Protein AF-A0AAJ1BQS2-F1 (afdb_monomer_lite)

Sequence (113 aa):
VGADHVPKAIISGLDAAALDLPVLFAFQGRSHGSLRKRDKVSGTLPRRMDRDWAEQRLANLCGSWRDQLLEILGAMGIRDVRRLRGEFGRSMIVRHLEDEAFEGIAGYAGGGA

pLDDT: mean 91.1, std 7.32, range [51.03, 97.94]

Structure (mmCIF, N/CA/C/O backbone):
data_AF-A0AAJ1BQS2-F1
#
_entry.id   AF-A0AAJ1BQS2-F1
#
loop_
_atom_site.group_PDB
_atom_site.id
_atom_site.type_symbol
_atom_site.label_atom_id
_atom_site.label_alt_id
_atom_site.label_comp_id
_atom_site.label_asym_id
_atom_site.label_entity_id
_atom_site.label_seq_id
_atom_site.pdbx_PDB_ins_code
_atom_site.Cartn_x
_atom_site.Cartn_y
_atom_site.Cartn_z
_atom_site.occupancy
_atom_site.B_iso_or_equiv
_atom_site.auth_seq_id
_atom_site.auth_comp_id
_atom_site.auth_asym_id
_atom_site.auth_atom_id
_atom_site.pdbx_PDB_model_num
ATOM 1 N N . VAL A 1 1 ? -3.813 4.088 -4.825 1.00 70.44 1 VAL A N 1
ATOM 2 C CA . VAL A 1 1 ? -3.062 3.079 -4.054 1.00 70.44 1 VAL A CA 1
ATOM 3 C C . VAL A 1 1 ? -1.802 3.762 -3.583 1.00 70.44 1 VAL A C 1
ATOM 5 O O . VAL A 1 1 ? -0.949 4.044 -4.418 1.00 70.44 1 VAL A O 1
ATOM 8 N N . GLY A 1 2 ? -1.786 4.153 -2.313 1.00 85.31 2 GLY A N 1
ATOM 9 C CA . GLY A 1 2 ? -0.601 4.653 -1.616 1.00 85.31 2 GLY A CA 1
ATOM 10 C C . GLY A 1 2 ? -0.013 3.568 -0.716 1.00 85.31 2 GLY A C 1
ATOM 11 O O . GLY A 1 2 ? -0.595 2.488 -0.595 1.00 85.31 2 GLY A O 1
ATOM 12 N N . ALA A 1 3 ? 1.123 3.858 -0.081 1.00 91.75 3 ALA A N 1
ATOM 13 C CA . ALA A 1 3 ? 1.780 2.933 0.844 1.00 91.75 3 ALA A CA 1
ATOM 14 C C . ALA A 1 3 ? 0.863 2.529 2.014 1.00 91.75 3 ALA A C 1
ATOM 16 O O . ALA A 1 3 ? 0.837 1.371 2.417 1.00 91.75 3 ALA A O 1
ATOM 17 N N . ASP A 1 4 ? 0.035 3.456 2.494 1.00 92.38 4 ASP A N 1
ATOM 18 C CA . ASP A 1 4 ? -0.931 3.265 3.577 1.00 92.38 4 ASP A CA 1
ATOM 19 C C . ASP A 1 4 ? -2.079 2.301 3.224 1.00 92.38 4 ASP A C 1
ATOM 21 O O . ASP A 1 4 ? -2.743 1.779 4.121 1.00 92.38 4 ASP A O 1
ATOM 25 N N . HIS A 1 5 ? -2.321 2.038 1.934 1.00 93.25 5 HIS A N 1
ATOM 26 C CA . HIS A 1 5 ? -3.316 1.054 1.504 1.00 93.25 5 HIS A CA 1
ATOM 27 C C . HIS A 1 5 ? -2.851 -0.383 1.777 1.00 93.25 5 HIS A C 1
ATOM 29 O O . HIS A 1 5 ? -3.695 -1.261 1.928 1.00 93.25 5 HIS A O 1
ATOM 35 N N . VAL A 1 6 ? -1.539 -0.640 1.848 1.00 94.56 6 VAL A N 1
ATOM 36 C CA . VAL A 1 6 ? -0.988 -1.981 2.114 1.00 94.56 6 VAL A CA 1
ATOM 37 C C . VAL A 1 6 ? -1.370 -2.492 3.509 1.00 94.56 6 VAL A C 1
ATOM 39 O O . VAL A 1 6 ? -2.001 -3.544 3.588 1.00 94.56 6 VAL A O 1
ATOM 42 N N . PRO A 1 7 ? -1.080 -1.779 4.616 1.00 94.56 7 PRO A N 1
ATOM 43 C CA . PRO A 1 7 ? -1.502 -2.227 5.941 1.00 94.56 7 PRO A CA 1
ATOM 44 C C . PRO A 1 7 ? -3.024 -2.285 6.078 1.00 94.56 7 PRO A C 1
ATOM 46 O O . PRO A 1 7 ? -3.525 -3.213 6.703 1.00 94.56 7 PRO A O 1
ATOM 49 N N . LYS A 1 8 ? -3.766 -1.359 5.447 1.00 94.31 8 LYS A N 1
ATOM 50 C CA . LYS A 1 8 ? -5.240 -1.394 5.410 1.00 94.31 8 LYS A CA 1
ATOM 51 C C . LYS A 1 8 ? -5.773 -2.653 4.712 1.00 94.31 8 LYS A C 1
ATOM 53 O O . LYS A 1 8 ? -6.715 -3.267 5.190 1.00 94.31 8 LYS A O 1
ATOM 58 N N . ALA A 1 9 ? -5.159 -3.070 3.609 1.00 94.75 9 ALA A N 1
ATOM 59 C CA . ALA A 1 9 ? -5.512 -4.311 2.926 1.00 94.75 9 ALA A CA 1
ATOM 60 C C . ALA A 1 9 ? -5.241 -5.540 3.811 1.00 94.75 9 ALA A C 1
ATOM 62 O O . ALA A 1 9 ? -6.103 -6.409 3.949 1.00 94.75 9 ALA A O 1
ATOM 63 N N . ILE A 1 10 ? -4.063 -5.590 4.440 1.00 95.38 10 ILE A N 1
ATOM 64 C CA . ILE A 1 10 ? -3.647 -6.724 5.273 1.00 95.38 10 ILE A CA 1
ATOM 65 C C . ILE A 1 10 ? -4.526 -6.841 6.521 1.00 95.38 10 ILE A C 1
ATOM 67 O O . ILE A 1 10 ? -5.022 -7.928 6.809 1.00 95.38 10 ILE A O 1
ATOM 71 N N . ILE A 1 11 ? -4.788 -5.741 7.235 1.00 95.12 11 ILE A N 1
ATOM 72 C CA . ILE A 1 11 ? -5.645 -5.764 8.434 1.00 95.12 11 ILE A CA 1
ATOM 73 C C . ILE A 1 11 ? -7.076 -6.212 8.113 1.00 95.12 11 ILE A C 1
ATOM 75 O O . ILE A 1 11 ? -7.697 -6.908 8.914 1.00 95.12 11 ILE A O 1
ATOM 79 N N . SER A 1 12 ? -7.563 -5.913 6.906 1.00 95.00 12 SER A N 1
ATOM 80 C CA . SER A 1 12 ? -8.834 -6.423 6.378 1.00 95.00 12 SER A CA 1
ATOM 81 C C . SER A 1 12 ? -8.800 -7.897 5.947 1.00 95.00 12 SER A C 1
ATOM 83 O O . SER A 1 12 ? -9.828 -8.422 5.531 1.00 95.00 12 SER A O 1
ATOM 85 N N . GLY A 1 13 ? -7.656 -8.578 6.054 1.00 95.12 13 GLY A N 1
ATOM 86 C CA . GLY A 1 13 ? -7.516 -10.020 5.833 1.00 95.12 13 GLY A CA 1
ATOM 87 C C . GLY A 1 13 ? -6.813 -10.424 4.537 1.00 95.12 13 GLY A C 1
ATOM 88 O O . GLY A 1 13 ? -6.692 -11.619 4.284 1.00 95.12 13 GLY A O 1
ATOM 89 N N . LEU A 1 14 ? -6.336 -9.478 3.720 1.00 94.94 14 LEU A N 1
ATOM 90 C CA . LEU A 1 14 ? -5.623 -9.805 2.481 1.00 94.94 14 LEU A CA 1
ATOM 91 C C . LEU A 1 14 ? -4.188 -10.279 2.757 1.00 94.94 14 LEU A C 1
ATOM 93 O O . LEU A 1 14 ? -3.473 -9.698 3.570 1.00 94.94 14 LEU A O 1
ATOM 97 N N . ASP A 1 15 ? -3.736 -11.293 2.018 1.00 91.38 15 ASP A N 1
ATOM 98 C CA . ASP A 1 15 ? -2.362 -11.812 2.114 1.00 91.38 15 ASP A CA 1
ATOM 99 C C . ASP A 1 15 ? -1.362 -11.073 1.204 1.00 91.38 15 ASP A C 1
ATOM 101 O O . ASP A 1 15 ? -0.151 -11.185 1.392 1.00 91.38 15 ASP A O 1
ATOM 105 N N . ALA A 1 16 ? -1.846 -10.321 0.208 1.00 87.69 16 ALA A N 1
ATOM 106 C CA . ALA A 1 16 ? -1.003 -9.624 -0.761 1.00 87.69 16 ALA A CA 1
ATOM 107 C C . ALA A 1 16 ? -1.652 -8.340 -1.302 1.00 87.69 16 ALA A C 1
ATOM 109 O O . ALA A 1 16 ? -2.875 -8.225 -1.388 1.00 87.69 16 ALA A O 1
ATOM 110 N N . ALA A 1 17 ? -0.809 -7.394 -1.728 1.00 89.81 17 ALA A N 1
ATOM 111 C CA . ALA A 1 17 ? -1.206 -6.183 -2.440 1.00 89.81 17 ALA A CA 1
ATOM 112 C C . ALA A 1 17 ? -0.397 -6.053 -3.739 1.00 89.81 17 ALA A C 1
ATOM 114 O O . ALA A 1 17 ? 0.833 -6.079 -3.719 1.00 89.81 17 ALA A O 1
ATOM 115 N N . ALA A 1 18 ? -1.086 -5.907 -4.871 1.00 90.50 18 ALA A N 1
ATOM 116 C CA . ALA A 1 18 ? -0.447 -5.725 -6.171 1.00 90.50 18 ALA A CA 1
ATOM 117 C C . ALA A 1 18 ? -0.088 -4.250 -6.417 1.00 90.50 18 ALA A C 1
ATOM 119 O O . ALA A 1 18 ? -0.897 -3.348 -6.174 1.00 90.50 18 ALA A O 1
ATOM 120 N N . LEU A 1 19 ? 1.119 -4.011 -6.939 1.00 90.25 19 LEU A N 1
ATOM 121 C CA . LEU A 1 19 ? 1.581 -2.689 -7.357 1.00 90.25 19 LEU A CA 1
ATOM 122 C C . LEU A 1 19 ? 1.432 -2.550 -8.870 1.00 90.25 19 LEU A C 1
ATOM 124 O O . LEU A 1 19 ? 2.079 -3.264 -9.623 1.00 90.25 19 LEU A O 1
ATOM 128 N N . ASP A 1 20 ? 0.592 -1.610 -9.292 1.00 89.25 20 ASP A N 1
ATOM 129 C CA . ASP A 1 20 ? 0.352 -1.309 -10.705 1.00 89.25 20 ASP A CA 1
ATOM 130 C C . ASP A 1 20 ? 0.790 0.131 -11.033 1.00 89.25 20 ASP A C 1
ATOM 132 O O . ASP A 1 20 ? 1.978 0.395 -11.204 1.00 89.25 20 ASP A O 1
ATOM 136 N N . LEU A 1 21 ? -0.114 1.119 -10.987 1.00 90.69 21 LEU A N 1
ATOM 137 C CA . LEU A 1 21 ? 0.233 2.530 -11.241 1.00 90.69 21 LEU A CA 1
ATOM 138 C C . LEU A 1 21 ? 1.432 3.089 -10.444 1.00 90.69 21 LEU A C 1
ATOM 140 O O . LEU A 1 21 ? 2.190 3.873 -11.017 1.00 90.69 21 LEU A O 1
ATOM 144 N N . PRO A 1 22 ? 1.660 2.733 -9.161 1.00 92.88 22 PRO A N 1
ATOM 145 C CA . PRO A 1 22 ? 2.867 3.160 -8.455 1.00 92.88 22 PRO A CA 1
ATOM 146 C C . PRO A 1 22 ? 4.165 2.751 -9.166 1.00 92.88 22 PRO A C 1
ATOM 148 O O . PRO A 1 22 ? 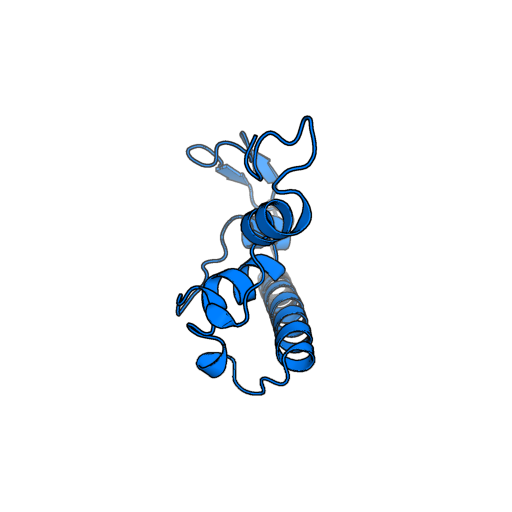5.122 3.521 -9.154 1.00 92.88 22 PRO A O 1
ATOM 151 N N . VAL A 1 23 ? 4.187 1.591 -9.831 1.00 93.75 23 VAL A N 1
ATOM 152 C CA . VAL A 1 23 ? 5.339 1.117 -10.614 1.00 93.75 23 VAL A CA 1
ATOM 153 C C . VAL A 1 23 ? 5.561 2.002 -11.8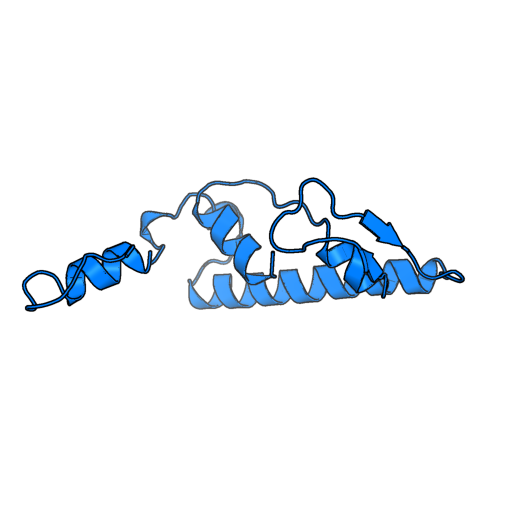39 1.00 93.75 23 VAL A C 1
ATOM 155 O O . VAL A 1 23 ? 6.684 2.445 -12.077 1.00 93.75 23 VAL A O 1
ATOM 158 N N . LEU A 1 24 ? 4.491 2.345 -12.566 1.00 93.62 24 LEU A N 1
ATOM 159 C CA . LEU A 1 24 ? 4.568 3.270 -13.702 1.00 93.62 24 LEU A CA 1
ATOM 160 C C . LEU A 1 24 ? 5.209 4.605 -13.290 1.00 93.62 24 LEU A C 1
ATOM 162 O O . LEU A 1 24 ? 6.101 5.106 -13.975 1.00 93.62 24 LEU A O 1
ATOM 166 N N . PHE A 1 25 ? 4.790 5.165 -12.153 1.00 93.25 25 PHE A N 1
ATOM 167 C CA . PHE A 1 25 ? 5.338 6.427 -11.649 1.00 93.25 25 PHE A CA 1
ATOM 168 C C . PHE A 1 25 ? 6.742 6.285 -11.051 1.00 93.25 25 PHE A C 1
ATOM 170 O O . PHE A 1 25 ? 7.545 7.215 -11.157 1.00 93.25 25 PHE A O 1
ATOM 177 N N . ALA A 1 26 ? 7.093 5.131 -10.476 1.00 95.38 26 ALA A N 1
ATOM 178 C CA . ALA A 1 26 ? 8.462 4.865 -10.042 1.00 95.38 26 ALA A CA 1
ATOM 179 C C . ALA A 1 26 ? 9.436 4.975 -11.221 1.00 95.38 26 ALA A C 1
ATOM 181 O O . ALA A 1 26 ? 10.464 5.645 -11.101 1.00 95.38 26 ALA A O 1
ATOM 182 N N . PHE A 1 27 ? 9.058 4.457 -12.387 1.00 95.38 27 PHE A N 1
ATOM 183 C CA . PHE A 1 27 ? 9.831 4.595 -13.621 1.00 95.38 27 PHE A CA 1
ATOM 184 C C . PHE A 1 27 ? 9.739 5.968 -14.285 1.00 95.38 27 PHE A C 1
ATOM 186 O O . PHE A 1 27 ? 10.202 6.116 -15.408 1.00 95.38 27 PHE A O 1
ATOM 193 N N . GLN A 1 28 ? 9.154 6.981 -13.640 1.00 93.69 28 GLN A N 1
ATOM 194 C CA . GLN A 1 28 ? 8.908 8.290 -14.260 1.00 93.69 28 GLN A CA 1
ATOM 195 C C . GLN A 1 28 ? 8.092 8.182 -15.565 1.00 93.69 28 GLN A C 1
ATOM 197 O O . GLN A 1 28 ? 8.213 9.010 -16.472 1.00 93.69 28 GLN A O 1
ATOM 202 N N . GLY A 1 29 ? 7.258 7.145 -15.667 1.00 92.94 29 GLY A N 1
ATOM 203 C CA . GLY A 1 29 ? 6.312 6.985 -16.755 1.00 92.94 29 GLY A CA 1
ATOM 204 C C . GLY A 1 29 ? 5.174 7.997 -16.671 1.00 92.94 29 GLY A C 1
ATOM 205 O O . GLY A 1 29 ? 4.922 8.627 -15.640 1.00 92.94 29 GLY A O 1
ATOM 206 N N . ARG A 1 30 ? 4.464 8.147 -17.787 1.00 92.25 30 ARG A N 1
ATOM 207 C CA . ARG A 1 30 ? 3.286 9.013 -17.889 1.00 92.25 30 ARG A CA 1
ATOM 208 C C . ARG A 1 30 ? 2.036 8.165 -18.015 1.00 92.25 30 ARG A C 1
ATOM 210 O O . ARG A 1 30 ? 1.992 7.273 -18.856 1.00 92.25 30 ARG A O 1
ATOM 217 N N . SER A 1 31 ? 1.032 8.459 -17.200 1.00 92.62 31 SER A N 1
ATOM 218 C CA . SER A 1 31 ? -0.304 7.887 -17.340 1.00 92.62 31 SER A CA 1
ATOM 219 C C . SER A 1 31 ? -1.120 8.688 -18.348 1.00 92.62 31 SER A C 1
ATOM 221 O O . SER A 1 31 ? -1.087 9.919 -18.327 1.00 92.62 31 SER A O 1
ATOM 223 N N . HIS A 1 32 ? -1.922 7.996 -19.144 1.00 90.88 32 HIS A N 1
ATOM 224 C CA . HIS A 1 32 ? -2.910 8.571 -20.046 1.00 90.88 32 HIS A CA 1
ATOM 225 C C . HIS A 1 32 ? -4.302 8.080 -19.652 1.00 90.88 32 HIS A C 1
ATOM 227 O O . HIS A 1 32 ? -4.477 6.925 -19.266 1.00 90.88 32 HIS A O 1
ATOM 233 N N . GLY A 1 33 ? -5.301 8.955 -19.749 1.00 86.81 33 GLY A N 1
ATOM 234 C CA . GLY A 1 33 ? -6.669 8.653 -19.325 1.00 86.81 33 GLY A CA 1
ATOM 235 C C . GLY A 1 33 ? -6.967 9.041 -17.873 1.00 86.81 33 GLY A C 1
ATOM 236 O O . GLY A 1 33 ? -6.191 9.723 -17.203 1.00 86.81 33 GLY A O 1
ATOM 237 N N . SER A 1 34 ? -8.148 8.651 -17.391 1.00 85.56 34 SER A N 1
ATOM 238 C CA . SER A 1 34 ? -8.655 9.078 -16.084 1.00 85.56 34 SER A CA 1
ATOM 239 C C . SER A 1 34 ? -8.115 8.216 -14.945 1.00 85.56 34 SER A C 1
ATOM 241 O O . SER A 1 34 ? -8.471 7.054 -14.819 1.00 85.56 34 SER A O 1
ATOM 243 N N . LEU A 1 35 ? -7.365 8.799 -14.009 1.00 85.38 35 LEU A N 1
ATOM 244 C CA . LEU A 1 35 ? -6.932 8.071 -12.804 1.00 85.38 35 LEU A CA 1
ATOM 245 C C . LEU A 1 35 ? -8.080 7.752 -11.823 1.00 85.38 35 LEU A C 1
ATOM 247 O O . LEU A 1 35 ? -7.894 6.947 -10.905 1.00 85.38 35 LEU A O 1
ATOM 251 N N . ARG A 1 36 ? -9.262 8.359 -12.028 1.00 82.94 36 ARG A N 1
ATOM 252 C CA . ARG A 1 36 ? -10.506 8.037 -11.307 1.00 82.94 36 ARG A CA 1
ATOM 253 C C . ARG A 1 36 ? -11.215 6.816 -11.902 1.00 82.94 36 ARG A C 1
ATOM 255 O O . ARG A 1 36 ? -11.734 6.008 -11.142 1.00 82.94 36 ARG A O 1
ATOM 262 N N . LYS A 1 37 ? -11.218 6.670 -13.233 1.00 82.69 37 LYS A N 1
ATOM 263 C CA . LYS A 1 37 ? -11.798 5.527 -13.964 1.00 82.69 37 LYS A CA 1
ATOM 264 C C . LYS A 1 37 ? -10.681 4.725 -14.633 1.00 82.69 37 LYS A C 1
ATOM 266 O O . LYS A 1 37 ? -10.221 5.058 -15.722 1.00 82.69 37 LYS A O 1
ATOM 271 N N . ARG A 1 38 ? -10.191 3.717 -13.906 1.00 75.88 38 ARG A N 1
ATOM 272 C CA . ARG A 1 38 ? -8.938 3.007 -14.216 1.00 75.88 38 ARG A CA 1
ATOM 273 C C . ARG A 1 38 ? -9.040 1.984 -15.347 1.00 75.88 38 ARG A C 1
ATOM 275 O O . ARG A 1 38 ? -8.008 1.530 -15.819 1.00 75.88 38 ARG A O 1
ATOM 282 N N . ASP A 1 39 ? -10.246 1.661 -15.799 1.00 79.81 39 ASP A N 1
ATOM 283 C CA . ASP A 1 39 ? -10.542 0.664 -16.836 1.00 79.81 39 ASP A CA 1
ATOM 284 C C . ASP A 1 39 ? -9.845 0.935 -18.178 1.00 79.81 39 ASP A C 1
ATOM 286 O O . ASP A 1 39 ? -9.623 0.008 -18.953 1.00 79.81 39 ASP A O 1
ATOM 290 N N . LYS A 1 40 ? -9.473 2.192 -18.450 1.00 79.69 40 LYS A N 1
ATOM 291 C CA . LYS A 1 40 ? -8.792 2.600 -19.692 1.00 79.69 40 LYS A CA 1
ATOM 292 C C . LYS A 1 40 ? -7.485 3.353 -19.465 1.00 79.69 40 LYS A C 1
ATOM 294 O O . LYS A 1 40 ? -7.008 4.021 -20.383 1.00 79.69 40 LYS A O 1
ATOM 299 N N . VAL A 1 41 ? -6.923 3.307 -18.256 1.00 84.31 41 VAL A N 1
ATOM 300 C CA . VAL A 1 41 ? -5.643 3.980 -18.006 1.00 84.31 41 VAL A CA 1
ATOM 301 C C . VAL A 1 41 ? -4.536 3.201 -18.699 1.00 84.31 41 VAL A C 1
ATOM 303 O O . VAL A 1 41 ? -4.331 2.022 -18.426 1.00 84.31 41 VAL A O 1
ATOM 306 N N . SER A 1 42 ? -3.812 3.876 -19.585 1.00 86.88 42 SER A N 1
ATOM 307 C CA . SER A 1 42 ? -2.596 3.352 -20.200 1.00 86.88 42 SER A CA 1
ATOM 308 C C . SER A 1 42 ? -1.383 4.143 -19.724 1.00 86.88 42 SER A C 1
ATOM 310 O O . SER A 1 42 ? -1.503 5.246 -19.188 1.00 86.88 42 SER A O 1
ATOM 312 N N . GLY A 1 43 ? -0.196 3.566 -19.878 1.00 8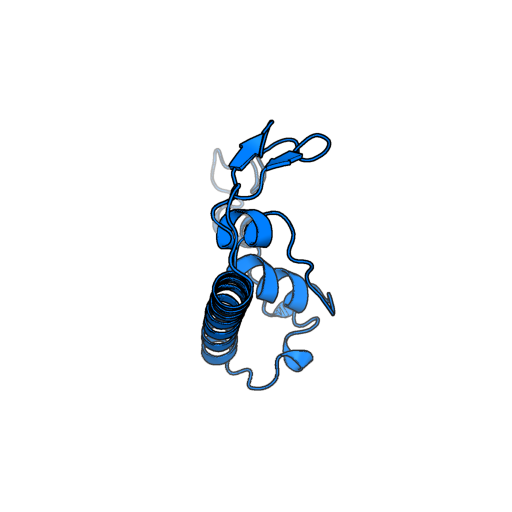9.12 43 GLY A N 1
ATOM 313 C CA . GLY A 1 43 ? 1.057 4.181 -19.463 1.00 89.12 43 GLY A CA 1
ATOM 314 C C . GLY A 1 43 ? 2.066 4.205 -20.598 1.00 89.12 43 GLY A C 1
ATOM 315 O O . GLY A 1 43 ? 2.113 3.292 -21.419 1.00 89.12 43 GLY A O 1
ATOM 316 N N . THR A 1 44 ? 2.902 5.237 -20.637 1.00 93.94 44 THR A N 1
ATOM 317 C CA . THR A 1 44 ? 4.113 5.248 -21.462 1.00 93.94 44 THR A CA 1
ATOM 318 C C . THR A 1 44 ? 5.328 5.285 -20.553 1.00 93.94 44 THR A C 1
ATOM 320 O O . THR A 1 44 ? 5.429 6.152 -19.683 1.00 93.94 44 THR A O 1
ATOM 323 N N . LEU A 1 45 ? 6.251 4.351 -20.767 1.00 93.12 45 LEU A N 1
ATOM 324 C CA . LEU A 1 45 ? 7.549 4.331 -20.099 1.00 93.12 45 LEU A CA 1
ATOM 325 C C . LEU A 1 45 ? 8.517 5.328 -20.760 1.00 93.12 45 LEU A C 1
ATOM 327 O O . LEU A 1 45 ? 8.325 5.698 -21.924 1.00 93.12 45 LEU A O 1
ATOM 331 N N . PRO A 1 46 ? 9.567 5.777 -20.053 1.00 92.44 46 PRO A N 1
ATOM 332 C CA . PRO A 1 46 ? 10.603 6.611 -20.650 1.00 92.44 46 PRO A CA 1
ATOM 333 C C . PRO A 1 46 ? 11.238 5.953 -21.881 1.00 92.44 46 PRO A C 1
ATOM 335 O O . PRO A 1 46 ? 11.470 4.748 -21.907 1.00 92.44 46 PRO A O 1
ATOM 338 N N . ARG A 1 47 ? 11.583 6.758 -22.897 1.00 88.69 47 ARG A N 1
ATOM 339 C CA . ARG A 1 47 ? 12.203 6.253 -24.143 1.00 88.69 47 ARG A CA 1
ATOM 340 C C . ARG A 1 47 ? 13.577 5.620 -23.916 1.00 88.69 47 ARG A C 1
ATOM 342 O O . ARG A 1 47 ? 13.982 4.759 -24.685 1.00 88.69 47 ARG A O 1
ATOM 349 N N . ARG A 1 48 ? 14.307 6.098 -22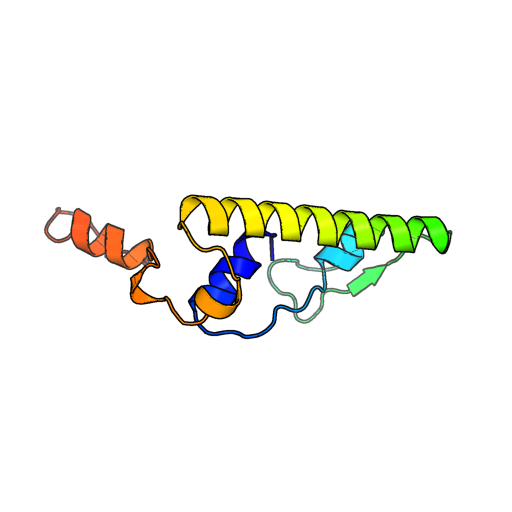.908 1.00 89.50 48 ARG A N 1
ATOM 350 C CA . ARG A 1 48 ? 15.579 5.534 -22.456 1.00 89.50 48 ARG A CA 1
ATOM 351 C C . ARG A 1 48 ? 15.391 5.149 -21.002 1.00 89.50 48 ARG A C 1
ATOM 353 O O . ARG A 1 48 ? 15.209 6.025 -20.163 1.00 89.50 48 ARG A O 1
ATOM 360 N N . MET A 1 49 ? 15.392 3.853 -20.745 1.00 92.62 49 MET A N 1
ATOM 361 C CA . MET A 1 49 ? 15.284 3.295 -19.411 1.00 92.62 49 MET A CA 1
ATOM 362 C C . MET A 1 49 ? 16.454 2.343 -19.240 1.00 92.62 49 MET A C 1
ATOM 364 O O . MET A 1 49 ? 16.500 1.289 -19.870 1.00 92.62 49 MET A O 1
ATOM 368 N N . ASP A 1 50 ? 17.424 2.777 -18.448 1.00 95.00 50 ASP A N 1
ATOM 369 C CA . ASP A 1 50 ? 18.520 1.919 -18.034 1.00 95.00 50 ASP A CA 1
ATOM 370 C C . ASP A 1 50 ? 18.008 0.881 -17.024 1.00 95.00 50 ASP A C 1
ATOM 372 O O . ASP A 1 50 ? 17.137 1.186 -16.200 1.00 95.00 50 ASP A O 1
ATOM 376 N N . ARG A 1 51 ? 18.512 -0.352 -17.124 1.00 95.81 51 ARG A N 1
ATOM 377 C CA . ARG A 1 51 ? 18.032 -1.469 -16.306 1.00 95.81 51 ARG A CA 1
ATOM 378 C C . ARG A 1 51 ? 18.377 -1.265 -14.835 1.00 95.81 51 ARG A C 1
ATOM 380 O O . ARG A 1 51 ? 17.481 -1.382 -14.003 1.00 95.81 51 ARG A O 1
ATOM 387 N N . ASP A 1 52 ? 19.623 -0.926 -14.531 1.00 97.38 52 ASP A N 1
ATOM 388 C CA . ASP A 1 52 ? 20.101 -0.790 -13.152 1.00 97.38 52 ASP A CA 1
ATOM 389 C C . ASP A 1 52 ? 19.392 0.380 -12.463 1.00 97.38 52 ASP A C 1
ATOM 391 O O . ASP A 1 52 ? 18.929 0.278 -11.323 1.00 97.38 52 ASP A O 1
ATOM 395 N N . TRP A 1 53 ? 19.192 1.476 -13.198 1.00 96.50 53 TRP A N 1
ATOM 396 C CA . TRP A 1 53 ? 18.364 2.586 -12.739 1.00 96.50 53 TRP A CA 1
ATOM 397 C C . TRP A 1 53 ? 16.918 2.161 -12.441 1.00 96.50 53 TRP A C 1
ATOM 399 O O . TRP A 1 53 ? 16.372 2.522 -11.394 1.00 96.50 53 TRP A O 1
ATOM 409 N N . ALA A 1 54 ? 16.281 1.402 -13.337 1.00 96.44 54 ALA A N 1
ATOM 410 C CA . ALA A 1 54 ? 14.900 0.954 -13.164 1.00 96.44 54 ALA A CA 1
ATOM 411 C C . ALA A 1 54 ? 14.763 0.013 -11.956 1.00 96.44 54 ALA A C 1
ATOM 413 O O . ALA A 1 54 ? 13.870 0.198 -11.122 1.00 96.44 54 ALA A O 1
ATOM 414 N N . GLU A 1 55 ? 15.677 -0.945 -11.815 1.00 97.69 55 GLU A N 1
ATOM 415 C CA . GLU A 1 55 ? 15.740 -1.843 -10.660 1.00 97.69 55 GLU A CA 1
ATOM 416 C C . GLU A 1 55 ? 15.884 -1.052 -9.356 1.00 97.69 55 GLU A C 1
ATOM 418 O O . GLU A 1 55 ? 15.112 -1.268 -8.417 1.00 97.69 55 GLU A O 1
ATOM 423 N N . GLN A 1 56 ? 16.766 -0.048 -9.322 1.00 97.94 56 GLN A N 1
ATOM 424 C CA . GLN A 1 56 ? 16.920 0.811 -8.150 1.00 97.94 56 GLN A CA 1
ATOM 425 C C . GLN A 1 56 ? 15.651 1.625 -7.843 1.00 97.94 56 GLN A C 1
ATOM 427 O O . GLN A 1 56 ? 15.296 1.810 -6.676 1.00 97.94 56 GLN A O 1
ATOM 432 N N . ARG A 1 57 ? 14.924 2.108 -8.860 1.00 97.38 57 ARG A N 1
ATOM 433 C CA . ARG A 1 57 ? 13.654 2.833 -8.665 1.00 97.38 57 ARG A CA 1
ATOM 434 C C . ARG A 1 57 ? 12.570 1.944 -8.064 1.00 97.38 57 ARG A C 1
ATOM 436 O O . ARG A 1 57 ? 11.861 2.401 -7.164 1.00 97.38 57 ARG A O 1
ATOM 443 N N . LEU A 1 58 ? 12.467 0.695 -8.514 1.00 96.75 58 LEU A N 1
ATOM 444 C CA . LEU A 1 58 ? 11.570 -0.296 -7.917 1.00 96.75 58 LEU A CA 1
ATOM 445 C C . LEU A 1 58 ? 11.975 -0.641 -6.485 1.00 96.75 58 LEU A C 1
ATOM 447 O O . LEU A 1 58 ? 11.122 -0.635 -5.598 1.00 96.75 58 LEU A O 1
ATOM 451 N N . ALA A 1 59 ? 13.264 -0.888 -6.244 1.00 97.88 59 ALA A N 1
ATOM 452 C CA . ALA A 1 59 ? 13.778 -1.176 -4.909 1.00 97.88 59 ALA A CA 1
ATOM 453 C C . ALA A 1 59 ? 13.468 -0.030 -3.934 1.00 97.88 59 ALA A C 1
ATOM 455 O O . ALA A 1 59 ? 12.994 -0.278 -2.827 1.00 97.88 59 ALA A O 1
ATOM 456 N N . ASN A 1 60 ? 13.641 1.222 -4.368 1.00 97.50 60 ASN A N 1
ATOM 457 C CA . ASN A 1 60 ? 13.327 2.401 -3.560 1.00 97.50 60 ASN A CA 1
ATOM 458 C C . ASN A 1 60 ? 11.822 2.539 -3.285 1.00 97.50 60 ASN A C 1
ATOM 460 O O . ASN A 1 60 ? 11.442 2.866 -2.162 1.00 97.50 60 ASN A O 1
ATOM 464 N N . LEU A 1 61 ? 10.962 2.276 -4.279 1.00 96.88 61 LEU A N 1
ATOM 465 C CA . LEU A 1 61 ? 9.507 2.278 -4.087 1.00 96.88 61 LEU A CA 1
ATOM 466 C C . LEU A 1 61 ? 9.098 1.238 -3.034 1.00 96.88 61 LEU A C 1
ATOM 468 O O . LEU A 1 61 ? 8.431 1.577 -2.057 1.00 96.88 61 LEU A O 1
ATOM 472 N N . CYS A 1 62 ? 9.523 -0.014 -3.217 1.00 96.25 62 CYS A N 1
ATOM 473 C CA . CYS A 1 62 ? 9.210 -1.107 -2.299 1.00 96.25 62 CYS A CA 1
ATOM 474 C C . CYS A 1 62 ? 9.807 -0.872 -0.906 1.00 96.25 62 CYS A C 1
ATOM 476 O O . CYS A 1 62 ? 9.147 -1.154 0.091 1.00 96.25 62 CYS A O 1
ATOM 478 N N . GLY A 1 63 ? 11.026 -0.328 -0.829 1.00 97.12 63 GLY A N 1
ATOM 479 C CA . GLY A 1 63 ? 11.684 0.045 0.421 1.00 97.12 63 GLY A CA 1
ATOM 480 C C . GLY A 1 63 ? 10.886 1.089 1.196 1.00 97.12 63 GLY A C 1
ATOM 481 O O . GLY A 1 63 ? 10.528 0.844 2.340 1.00 97.12 63 GLY A O 1
ATOM 482 N N . SER A 1 64 ? 10.499 2.188 0.544 1.00 96.44 64 SER A N 1
ATOM 483 C CA . SER A 1 64 ? 9.677 3.234 1.166 1.00 96.44 64 SER A CA 1
ATOM 484 C C . SER A 1 64 ? 8.327 2.703 1.663 1.00 96.44 64 SER A C 1
ATOM 486 O O . SER A 1 64 ? 7.883 3.062 2.751 1.00 96.44 64 SER A O 1
ATOM 488 N N . TRP A 1 65 ? 7.678 1.817 0.903 1.00 96.00 65 TRP A N 1
ATOM 489 C CA . TRP A 1 65 ? 6.399 1.229 1.314 1.00 96.00 65 TRP A CA 1
ATOM 490 C C . TRP A 1 65 ? 6.557 0.244 2.473 1.00 96.00 65 TRP A C 1
ATOM 492 O O . TRP A 1 65 ? 5.714 0.212 3.370 1.00 96.00 65 TRP A O 1
ATOM 502 N N . ARG A 1 66 ? 7.641 -0.540 2.480 1.00 95.88 66 ARG A N 1
ATOM 503 C CA . ARG A 1 66 ? 8.002 -1.405 3.606 1.00 95.88 66 ARG A CA 1
ATOM 504 C C . ARG A 1 66 ? 8.255 -0.577 4.861 1.00 95.88 66 ARG A C 1
ATOM 506 O O . ARG A 1 66 ? 7.759 -0.950 5.915 1.00 95.88 66 ARG A O 1
ATOM 513 N N . ASP A 1 67 ? 8.986 0.524 4.760 1.00 97.31 67 ASP A N 1
ATOM 514 C CA . ASP A 1 67 ? 9.303 1.363 5.916 1.00 97.31 67 ASP A CA 1
ATOM 515 C C . ASP A 1 67 ? 8.022 1.994 6.492 1.00 97.31 67 ASP A C 1
ATOM 517 O O . ASP A 1 67 ? 7.779 1.885 7.692 1.00 97.31 67 ASP A O 1
ATOM 521 N N . GLN A 1 68 ? 7.110 2.479 5.638 1.00 96.38 68 GLN A N 1
ATOM 522 C CA . GLN A 1 68 ? 5.788 2.949 6.074 1.00 96.38 68 GLN A CA 1
ATOM 523 C C . GLN A 1 68 ? 4.957 1.852 6.762 1.00 96.38 68 GLN A C 1
ATOM 525 O O . GLN A 1 68 ? 4.245 2.115 7.734 1.00 96.38 68 GLN A O 1
ATOM 530 N N . LEU A 1 69 ? 5.025 0.616 6.259 1.00 95.56 69 LEU A N 1
ATOM 531 C CA . LEU A 1 69 ? 4.384 -0.531 6.895 1.00 95.56 69 LEU A CA 1
ATOM 532 C C . LEU A 1 69 ? 5.010 -0.815 8.267 1.00 95.56 69 LEU A C 1
ATOM 534 O O . LEU A 1 69 ? 4.273 -1.047 9.221 1.00 95.56 69 LEU A O 1
ATOM 538 N N . LEU A 1 70 ? 6.339 -0.772 8.389 1.00 96.56 70 LEU A N 1
ATOM 539 C CA . LEU A 1 70 ? 7.045 -0.983 9.656 1.00 96.56 70 LEU A CA 1
ATOM 540 C C . LEU A 1 70 ? 6.709 0.091 10.694 1.00 96.56 70 LEU A C 1
ATOM 542 O O . LEU A 1 70 ? 6.527 -0.253 11.859 1.00 96.56 70 LEU A O 1
ATOM 546 N N . GLU A 1 71 ? 6.565 1.353 10.289 1.00 96.88 71 GLU A N 1
ATOM 547 C CA . GLU A 1 71 ? 6.103 2.431 11.174 1.00 96.88 71 GLU A CA 1
ATOM 548 C C . GLU A 1 71 ? 4.718 2.129 11.753 1.00 96.88 71 GLU A C 1
ATOM 550 O O . GLU A 1 71 ? 4.511 2.207 12.964 1.00 96.88 71 GLU A O 1
ATOM 555 N N . ILE A 1 72 ? 3.777 1.719 10.897 1.00 95.00 72 ILE A N 1
ATOM 556 C CA . ILE A 1 72 ? 2.408 1.389 11.309 1.00 95.00 72 ILE A CA 1
ATOM 557 C C . ILE A 1 72 ? 2.396 0.151 12.211 1.00 95.00 72 ILE A C 1
ATOM 559 O O . ILE A 1 72 ? 1.755 0.158 13.261 1.00 95.00 72 ILE A O 1
ATOM 563 N N . LEU A 1 73 ? 3.139 -0.898 11.847 1.00 96.00 73 LEU A N 1
ATOM 564 C CA . LEU A 1 73 ? 3.281 -2.096 12.674 1.00 96.00 73 LEU A CA 1
ATOM 565 C C . LEU A 1 73 ? 3.880 -1.756 14.047 1.00 96.00 73 LEU A C 1
ATOM 567 O O . LEU A 1 73 ? 3.356 -2.205 15.067 1.00 96.00 73 LEU A O 1
ATOM 571 N N . GLY A 1 74 ? 4.914 -0.912 14.082 1.00 96.38 74 GLY A N 1
ATOM 572 C CA . GLY A 1 74 ? 5.538 -0.419 15.308 1.00 96.38 74 GLY A CA 1
ATOM 573 C C . GLY A 1 74 ? 4.560 0.352 16.193 1.00 96.38 74 GLY A C 1
ATOM 574 O O . GLY A 1 74 ? 4.442 0.039 17.378 1.00 96.38 74 GLY A O 1
ATOM 575 N N . ALA A 1 75 ? 3.793 1.281 15.617 1.00 94.94 75 ALA A N 1
ATOM 576 C CA . ALA A 1 75 ? 2.756 2.033 16.329 1.00 94.94 75 ALA A CA 1
ATOM 577 C C . ALA A 1 75 ? 1.643 1.127 16.889 1.00 94.94 75 ALA A C 1
ATOM 579 O O . ALA A 1 75 ? 1.091 1.394 17.954 1.00 94.94 75 ALA A O 1
ATOM 580 N N . MET A 1 76 ? 1.346 0.017 16.210 1.00 94.75 76 MET A N 1
ATOM 581 C CA . MET A 1 76 ? 0.398 -0.997 16.679 1.00 94.75 76 MET A CA 1
ATOM 582 C C . MET A 1 76 ? 1.010 -2.012 17.663 1.00 94.75 76 MET A C 1
ATOM 584 O O . MET A 1 76 ? 0.296 -2.894 18.151 1.00 94.75 76 MET A O 1
ATOM 588 N N . GLY A 1 77 ? 2.313 -1.954 17.947 1.00 95.75 77 GLY A N 1
ATOM 589 C CA . GLY A 1 77 ? 3.001 -2.956 18.770 1.00 95.75 77 GLY A CA 1
ATOM 590 C C . GLY A 1 77 ? 3.079 -4.346 18.120 1.00 95.75 77 GLY A C 1
ATOM 591 O O . GLY A 1 77 ? 3.206 -5.359 18.812 1.00 95.75 77 GLY A O 1
ATOM 592 N N . ILE A 1 78 ? 2.981 -4.420 16.792 1.00 95.38 78 ILE A N 1
ATOM 593 C CA . ILE A 1 78 ? 3.059 -5.656 16.011 1.00 95.38 78 ILE A CA 1
ATOM 594 C C . ILE A 1 78 ? 4.473 -5.794 15.437 1.00 95.38 78 ILE A C 1
ATOM 596 O O . ILE A 1 78 ? 5.002 -4.881 14.818 1.00 95.38 78 ILE A O 1
ATOM 600 N N . ARG A 1 79 ? 5.091 -6.965 15.622 1.00 95.06 79 ARG A N 1
ATOM 601 C CA . ARG A 1 79 ? 6.459 -7.254 15.139 1.00 95.06 79 ARG A CA 1
ATOM 602 C C . ARG A 1 79 ? 6.516 -8.170 13.914 1.00 95.06 79 ARG A C 1
ATOM 604 O O . ARG A 1 79 ? 7.574 -8.314 13.318 1.00 95.06 79 ARG A O 1
ATOM 611 N N . ASP A 1 80 ? 5.397 -8.796 13.551 1.00 94.62 80 ASP A N 1
ATOM 612 C CA . ASP A 1 80 ? 5.276 -9.657 12.370 1.00 94.62 80 ASP A CA 1
ATOM 613 C C . ASP A 1 80 ? 4.025 -9.253 11.589 1.00 94.62 80 ASP A C 1
ATOM 615 O O . ASP A 1 80 ? 2.921 -9.268 12.134 1.00 94.62 80 ASP A O 1
ATOM 619 N N . VAL A 1 81 ? 4.196 -8.922 10.308 1.00 94.00 81 VAL A N 1
ATOM 620 C CA . VAL A 1 81 ? 3.107 -8.533 9.402 1.00 94.00 81 VAL A CA 1
ATOM 621 C C . VAL A 1 81 ? 2.000 -9.589 9.315 1.00 94.00 81 VAL A C 1
ATOM 623 O O . VAL A 1 81 ? 0.833 -9.240 9.168 1.00 94.00 81 VAL A O 1
ATOM 626 N N . ARG A 1 82 ? 2.313 -10.879 9.489 1.00 94.25 82 ARG A N 1
ATOM 627 C CA . ARG A 1 82 ? 1.306 -11.955 9.492 1.00 94.25 82 ARG A CA 1
ATOM 628 C C . ARG A 1 82 ? 0.325 -11.826 10.650 1.00 94.25 82 ARG A C 1
ATOM 630 O O . ARG A 1 82 ? -0.812 -12.261 10.522 1.00 94.25 82 ARG A O 1
ATOM 637 N N . ARG A 1 83 ? 0.753 -11.216 11.762 1.00 94.44 83 ARG A N 1
ATOM 638 C CA . ARG A 1 83 ? -0.114 -10.932 12.912 1.00 94.44 83 ARG A CA 1
ATOM 639 C C . ARG A 1 83 ? -1.026 -9.741 12.677 1.00 94.44 83 ARG A C 1
ATOM 641 O O . ARG A 1 83 ? -1.949 -9.593 13.449 1.00 94.44 83 ARG A O 1
ATOM 648 N N . LEU A 1 84 ? -0.773 -8.900 11.672 1.00 95.00 84 LEU A N 1
ATOM 649 C CA . LEU A 1 84 ? -1.705 -7.843 11.275 1.00 95.00 84 LEU A CA 1
ATOM 650 C C . LEU A 1 84 ? -2.903 -8.425 10.514 1.00 95.00 84 LEU A C 1
ATOM 652 O O . LEU A 1 84 ? -3.989 -7.853 10.553 1.00 95.00 84 LEU A O 1
ATOM 656 N N . ARG A 1 85 ? -2.712 -9.549 9.810 1.00 95.19 85 ARG A N 1
ATOM 657 C CA . ARG A 1 85 ? -3.730 -10.127 8.934 1.00 95.19 85 ARG A CA 1
ATOM 658 C C . ARG A 1 85 ? -4.989 -10.496 9.711 1.00 95.19 85 ARG A C 1
ATOM 660 O O . ARG A 1 85 ? -4.964 -11.411 10.528 1.00 95.19 85 ARG A O 1
ATOM 667 N N . GLY A 1 86 ? -6.095 -9.836 9.384 1.00 91.31 86 GLY A N 1
ATOM 668 C CA . GLY A 1 86 ? -7.388 -10.102 10.011 1.00 91.31 86 GLY A CA 1
ATOM 669 C C . GLY A 1 86 ? -7.560 -9.490 11.404 1.00 91.31 86 GLY A C 1
ATOM 670 O O . GLY A 1 86 ? -8.586 -9.738 12.031 1.00 91.31 86 GLY A O 1
ATOM 671 N N . GLU A 1 87 ? -6.641 -8.635 11.872 1.00 94.19 87 GLU A N 1
ATOM 672 C CA . GLU A 1 87 ? -6.809 -7.828 13.097 1.00 94.19 87 GLU A CA 1
ATOM 673 C C . GLU A 1 87 ? -7.825 -6.684 12.895 1.00 94.19 87 GLU A C 1
ATOM 675 O O . GLU A 1 87 ? -7.645 -5.566 13.379 1.00 94.19 87 GLU A O 1
ATOM 680 N N . PHE A 1 88 ? -8.914 -6.938 12.164 1.00 92.12 88 PHE A N 1
ATOM 681 C CA . PHE A 1 88 ? -9.911 -5.938 11.790 1.00 92.12 88 PHE A CA 1
ATOM 682 C C . PHE A 1 88 ? -10.553 -5.269 13.013 1.00 92.12 88 PHE A C 1
ATOM 684 O O . PHE A 1 88 ? -10.876 -4.086 12.958 1.00 92.12 88 PHE A O 1
ATOM 691 N N . GLY A 1 89 ? -10.655 -5.976 14.146 1.00 90.94 89 GLY A N 1
ATOM 692 C CA . GLY A 1 89 ? -11.136 -5.415 15.416 1.00 90.94 89 GLY A CA 1
ATOM 693 C C . GLY A 1 89 ? -10.250 -4.308 16.002 1.00 90.94 89 GLY A C 1
ATOM 694 O O . GLY A 1 89 ? -10.691 -3.573 16.876 1.00 90.94 89 GLY A O 1
ATOM 695 N N . ARG A 1 90 ? -9.012 -4.161 15.516 1.00 90.19 90 ARG A N 1
ATOM 696 C CA . ARG A 1 90 ? -8.104 -3.055 15.861 1.00 90.19 90 ARG A CA 1
ATOM 697 C C . ARG A 1 90 ? -8.091 -1.956 14.798 1.00 90.19 90 ARG A C 1
ATOM 699 O O . ARG A 1 90 ? -7.330 -0.999 14.920 1.00 90.19 90 ARG A O 1
ATOM 706 N N . SER A 1 91 ? -8.877 -2.113 13.733 1.00 92.00 91 SER A N 1
ATOM 707 C CA . SER A 1 91 ? -9.029 -1.099 12.697 1.00 92.00 91 SER A CA 1
ATOM 708 C C . SER A 1 91 ? -10.047 -0.046 13.124 1.00 92.00 91 SER A C 1
ATOM 710 O O . SER A 1 91 ? -11.028 -0.333 13.805 1.00 92.00 91 SER A O 1
ATOM 712 N N . MET A 1 92 ? -9.801 1.188 12.703 1.00 90.94 92 MET A N 1
ATOM 713 C CA . MET A 1 92 ? -10.681 2.323 12.934 1.00 90.94 92 MET A CA 1
ATOM 714 C C . MET A 1 92 ? -11.300 2.726 11.597 1.00 90.94 92 MET A C 1
ATOM 716 O O . MET A 1 92 ? -10.605 3.225 10.710 1.00 90.94 92 MET A O 1
ATOM 720 N N . ILE A 1 93 ? -12.597 2.469 11.434 1.00 91.38 93 ILE A N 1
ATOM 721 C CA . ILE A 1 93 ? -13.344 2.833 10.227 1.00 91.38 93 ILE A CA 1
ATOM 722 C C . ILE A 1 93 ? -13.993 4.188 10.467 1.00 91.38 93 ILE A C 1
ATOM 724 O O . ILE A 1 93 ? -14.848 4.307 11.336 1.00 91.38 93 ILE A O 1
ATOM 728 N N . VAL A 1 94 ? -13.598 5.190 9.677 1.00 91.25 94 VAL A N 1
ATOM 729 C CA . VAL A 1 94 ? -14.043 6.586 9.843 1.00 91.25 94 VAL A CA 1
ATOM 730 C C . VAL A 1 94 ? -15.558 6.686 9.963 1.00 91.25 94 VAL A C 1
ATOM 732 O O . VAL A 1 94 ? -16.035 7.249 10.933 1.00 91.25 94 VAL A O 1
ATOM 735 N N . ARG A 1 95 ? -16.305 6.030 9.069 1.00 89.69 95 ARG A N 1
ATOM 736 C CA . ARG A 1 95 ? -17.770 6.008 9.123 1.00 89.69 95 ARG A CA 1
ATOM 737 C C . ARG A 1 95 ? -18.324 5.536 10.471 1.00 89.69 95 ARG A C 1
ATOM 739 O O . ARG A 1 95 ? -19.240 6.150 10.991 1.00 89.69 95 ARG A O 1
ATOM 746 N N . HIS A 1 96 ? -17.773 4.459 11.038 1.00 91.50 96 HIS A N 1
ATOM 747 C CA . HIS A 1 96 ? -18.236 3.952 12.334 1.00 91.50 96 HIS A CA 1
ATOM 748 C 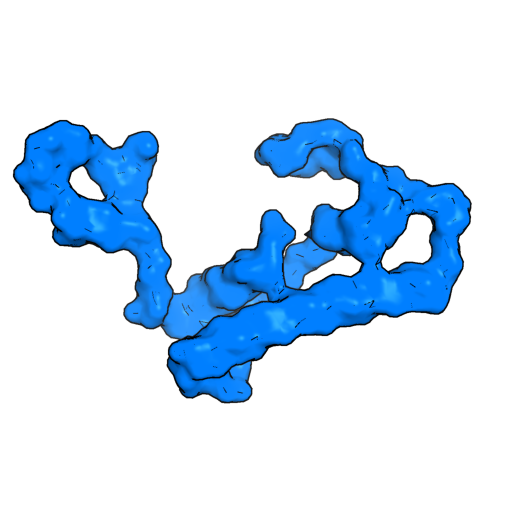C . HIS A 1 96 ? -17.935 4.945 13.458 1.00 91.50 96 HIS A C 1
ATOM 750 O O . HIS A 1 96 ? -18.758 5.116 14.344 1.00 91.50 96 HIS A O 1
ATOM 756 N N . LEU A 1 97 ? -16.778 5.609 13.402 1.00 92.44 97 LEU A N 1
ATOM 757 C CA . LEU A 1 97 ? -16.400 6.624 14.384 1.00 92.44 97 LEU A CA 1
ATOM 758 C C . LEU A 1 97 ? -17.265 7.878 14.276 1.00 92.44 97 LEU A C 1
ATOM 760 O O . LEU A 1 97 ? -17.604 8.469 15.292 1.00 92.44 97 LEU A O 1
ATOM 764 N N . GLU A 1 98 ? -17.599 8.299 13.057 1.00 92.69 98 GLU A N 1
ATOM 765 C CA . GLU A 1 98 ? -18.496 9.429 12.826 1.00 92.69 98 GLU A CA 1
ATOM 766 C C . GLU A 1 98 ? -19.906 9.105 13.320 1.00 92.69 98 GLU A C 1
ATOM 768 O O . GLU A 1 98 ? -20.501 9.918 14.022 1.00 92.69 98 GLU A O 1
ATOM 773 N N . ASP A 1 99 ? -20.412 7.904 13.021 1.00 91.50 99 ASP A N 1
ATOM 774 C CA . ASP A 1 99 ? -21.712 7.453 13.514 1.00 91.50 99 ASP A CA 1
ATOM 775 C C . ASP A 1 99 ? -21.712 7.398 15.054 1.00 91.50 99 ASP A C 1
ATOM 777 O O . ASP A 1 99 ? -22.573 8.007 15.676 1.00 91.50 99 ASP A O 1
ATOM 781 N N . GLU A 1 100 ? -20.699 6.797 15.687 1.00 91.06 100 GLU A N 1
ATOM 782 C CA . GLU A 1 100 ? -20.574 6.742 17.154 1.00 91.06 100 GLU A CA 1
ATOM 783 C C . GLU A 1 100 ? -20.450 8.132 17.807 1.00 91.06 100 GLU A C 1
ATOM 785 O O . GLU A 1 100 ? -20.992 8.365 18.887 1.00 91.06 100 GLU A O 1
ATOM 790 N N . ALA A 1 101 ? -19.742 9.070 17.172 1.00 91.94 101 ALA A N 1
ATOM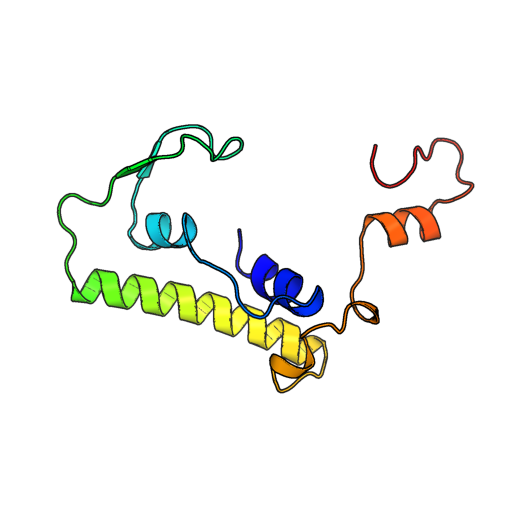 791 C CA . ALA A 1 101 ? -19.493 10.396 17.736 1.00 91.94 101 ALA A CA 1
ATOM 792 C C . ALA A 1 101 ? -20.649 11.387 17.530 1.00 91.94 101 ALA A C 1
ATOM 794 O O . ALA A 1 101 ? -20.818 12.300 18.343 1.00 91.94 101 ALA A O 1
ATOM 795 N N . PHE A 1 102 ? -21.399 11.260 16.433 1.00 92.06 102 PHE A N 1
ATOM 796 C CA . PHE A 1 102 ? -22.350 12.281 15.983 1.00 92.06 102 PHE A CA 1
ATOM 797 C C . PHE A 1 102 ? -23.799 11.790 15.877 1.00 92.06 102 PHE A C 1
ATOM 799 O O . PHE A 1 102 ? -24.687 12.586 15.549 1.00 92.06 102 PHE A O 1
ATOM 806 N N . GLU A 1 103 ? -24.077 10.520 16.187 1.00 90.69 103 GLU A N 1
ATOM 807 C CA . GLU A 1 103 ? -25.446 10.020 16.307 1.00 90.69 103 GLU A CA 1
ATOM 808 C C . GLU A 1 103 ? -26.257 10.878 17.298 1.00 90.69 103 GLU A C 1
ATOM 810 O O . GLU A 1 103 ? -25.842 11.168 18.419 1.00 90.69 103 GLU A O 1
ATOM 815 N N . GLY A 1 104 ? -27.427 11.344 16.850 1.00 86.44 104 GLY A N 1
ATOM 816 C CA . GLY A 1 104 ? -28.309 12.219 17.630 1.00 86.44 104 GLY A CA 1
ATOM 817 C C . GLY A 1 104 ? -28.029 13.722 17.509 1.00 86.44 104 GLY A C 1
ATOM 818 O O . GLY A 1 104 ? -28.828 14.520 18.006 1.00 86.44 104 GLY A O 1
ATOM 819 N N . ILE A 1 105 ? -26.966 14.146 16.815 1.00 91.62 105 ILE A N 1
ATOM 820 C CA . ILE A 1 105 ? -26.738 15.568 16.518 1.00 91.62 105 ILE A CA 1
ATOM 821 C C . ILE A 1 105 ? -27.617 16.005 15.343 1.00 91.62 105 ILE A C 1
ATOM 823 O O . ILE A 1 105 ? -27.582 15.430 14.253 1.00 91.62 105 ILE A O 1
ATOM 827 N N . ALA A 1 106 ? -28.402 17.065 15.553 1.00 89.75 106 ALA A N 1
ATOM 828 C CA . ALA A 1 106 ? -29.274 17.624 14.526 1.00 89.75 106 ALA A CA 1
ATOM 829 C C . ALA A 1 106 ? -28.475 18.019 13.270 1.00 89.75 106 ALA A C 1
ATOM 831 O O . ALA A 1 106 ? -27.542 18.817 13.341 1.00 89.75 106 ALA A O 1
ATOM 832 N N . GLY A 1 107 ? -28.872 17.475 12.117 1.00 85.56 107 GLY A N 1
ATOM 833 C CA . GLY A 1 107 ? -28.226 17.735 10.827 1.00 85.56 107 GLY A CA 1
ATOM 834 C C . GLY A 1 107 ? -27.137 16.735 10.428 1.00 85.56 107 GLY A C 1
ATOM 835 O O . GLY A 1 107 ? -26.634 16.834 9.310 1.00 85.56 107 GLY A O 1
ATOM 836 N N . TYR A 1 108 ? -26.794 15.756 11.271 1.00 89.62 108 TYR A N 1
ATOM 837 C CA . TYR A 1 108 ? -25.913 14.663 10.863 1.00 89.62 108 TYR A CA 1
ATOM 838 C C . TYR A 1 108 ? -26.650 13.693 9.924 1.00 89.62 108 TYR A C 1
ATOM 840 O O . TYR A 1 108 ? -27.690 13.139 10.275 1.00 89.62 108 TYR A O 1
ATOM 848 N N . ALA A 1 109 ? -26.121 13.502 8.712 1.00 81.88 109 ALA A N 1
ATOM 849 C CA . ALA A 1 109 ? -26.745 12.687 7.664 1.00 81.88 109 ALA A CA 1
ATOM 850 C C . ALA A 1 109 ? -26.307 11.203 7.675 1.00 81.88 109 ALA A C 1
ATOM 852 O O . ALA A 1 109 ? -26.740 10.438 6.812 1.00 81.88 109 ALA A O 1
ATOM 853 N N . GLY A 1 110 ? -25.473 10.793 8.640 1.00 73.69 110 GLY A N 1
ATOM 854 C CA . GLY A 1 110 ? -24.811 9.484 8.663 1.00 73.69 110 GLY A CA 1
ATOM 855 C C . GLY A 1 110 ? -23.480 9.497 7.904 1.00 73.69 110 GLY A C 1
ATOM 856 O O . GLY A 1 110 ? -23.342 10.211 6.909 1.00 73.69 110 GLY A O 1
ATOM 857 N N . GLY A 1 111 ? -22.507 8.703 8.362 1.00 65.44 111 GLY A N 1
ATOM 858 C CA . GLY A 1 111 ? -21.076 8.759 7.997 1.00 65.44 111 GLY A CA 1
ATOM 859 C C . GLY A 1 111 ? -20.736 8.262 6.587 1.00 65.44 111 GLY A C 1
ATOM 860 O O . GLY A 1 111 ? -19.759 7.547 6.364 1.00 65.44 111 GLY A O 1
ATOM 861 N N . GLY A 1 112 ? -21.590 8.555 5.612 1.00 60.81 112 GLY A N 1
ATOM 862 C CA . GLY A 1 112 ? -21.415 8.177 4.215 1.00 60.81 112 GLY A CA 1
ATOM 863 C C . GLY A 1 112 ? -22.229 9.005 3.221 1.00 60.81 112 GLY A C 1
ATOM 864 O O . GLY A 1 112 ? -22.434 8.517 2.109 1.00 60.81 112 GLY A O 1
ATOM 865 N N . ALA A 1 113 ? -22.717 10.187 3.618 1.00 51.03 113 ALA A N 1
ATOM 866 C CA . ALA A 1 113 ? -23.339 11.157 2.712 1.00 51.03 113 ALA A CA 1
ATOM 867 C C . ALA A 1 113 ? -22.308 11.856 1.808 1.00 51.03 113 ALA A C 1
ATOM 869 O O . ALA A 1 113 ? -21.181 12.131 2.282 1.00 51.03 113 ALA A O 1
#

Radius of gyration: 18.66 Å; chains: 1; bounding box: 49×30×43 Å

Foldseek 3Di:
DDLVVFLVCQLQADPDDDDDVLLLVLQVWDWDDDPVDCPPIDIDGDPDDDPVSSVVSVVVRVVVSVVVVVVVCVVVVHDDSNVSGNNNVPDDDQQVVCCVVCPPPPPDPGSPD

Secondary structure (DSSP, 8-state):
--TTHHHHHHHTT-S----SHHHHHHTT-EEES-SSSGGG-EEE--SS--HHHHHHHHHHHHHHHHHHHHHHHHHTT-S-GGGTTT-GGG---HHHHHHHHHTT-TT---TT-